Protein 6G25 (pdb70)

B-factor: mean 33.69, std 17.88, range [13.38, 131.26]

Radius of gyration: 14.39 Å; Cα contacts (8 Å, |Δi|>4): 179; chains: 1; bounding box: 37×34×32 Å

Foldseek 3Di:
DPDDFLFWKFFDDDPAAGFIWTQHADPPVRHQWDQDPVRFIWGWIWTQFPDIDIDTGGPVRIGGDPAPVCSVVVVVVPVPDDDDDDPVSVVRRVRRRVVVVVSNVDDSVVSCVPDPDDDDD

InterPro domains:
  IPR000313 PWWP domain [PF00855] (271-349)
  IPR000313 PWWP domain [PF00855] (962-1048)
  IPR000313 PWWP domain [PS50812] (270-333)
  IPR000313 PWWP domain [PS50812] (960-1022)
  IPR000313 PWWP domain [SM00293] (268-331)
  IPR000313 PWWP domain [SM00293] (958-1020)
  IPR001214 SET domain [PF00856] (1156-1262)
  IPR001214 SET domain [PS50280] (1145-1262)
  IPR001214 SET domain [SM00317] (1145-1268)
  IPR001965 Zinc finger, PHD-type [SM00249] (703-746)
  IPR001965 Zinc finger, PHD-type [SM00249] (751-798)
  IPR001965 Zinc finger, PHD-type [SM00249] (799-851)
  IPR001965 Zinc finger, PHD-type [SM00249] (916-953)
  IPR001965 Zinc finger, PHD-type [SM00249] (1323-1366)
  IPR003616 Post-SET domain [PS50868] (1269-1285)
  IPR003616 Post-SET domain [SM00508] (1269-1285)
  IPR006560 AWS domain [PF17907] (1104-1142)
  IPR006560 AWS domain [PS51215] (1093-1143)
  IPR006560 AWS domain [SM00570] (1093-1144)
  IPR011011 Zinc finger, FYVE/PHD-type [SSF57903] (698-756)

Solvent-accessible surface area: 8676 Å² total; per-residue (Å²): 121,170,16,84,40,0,28,11,0,0,0,69,48,68,134,112,29,23,12,0,1,0,0,2,47,4,50,152,99,142,64,37,21,63,100,33,155,232,56,22,61,25,2,0,0,5,27,14,18,98,97,82,84,88,19,50,4,40,75,146,128,4,74,97,6,142,15,74,154,22,20,116,117,6,76,80,100,132,225,180,169,169,186,121,124,76,163,218,42,84,52,49,19,61,70,0,15,59,72,1,42,140,0,69,181,39,79,91,142,94,30,56,154,117,33,63,53,154,90,159,191

Secondary structure (DSSP, 8-state):
----TT-EEEE--TTSPPEEEEE---TTT--SEEE-TTS-EEEEEEE-SSS-EEEEEEGGGEEE---GGGHHHHHH----------HHHHHHHHHHHHHHHHHHTS-HHHHHHHHPPP---

GO terms:
  GO:0005515 protein binding (F, IPI)
  GO:0005654 nucleoplasm (C, TAS)
  GO:0140938 histone H3 methyltransferase activity (F, TAS)
  GO:0005654 nucleoplasm (C, IDA)
  GO:0140946 histone H3K4 dimethyltransferase activity (F, IDA)
  GO:0140951 histone H3K27 trimethyltransferase activity (F, IDA)
  GO:0140952 histone H3K27 dimethyltransferase activity (F, IDA)
  GO:0005634 nucleus (C, IC)
  GO:0005634 nucleus (C, IMP)
  GO:0045893 positive regulation of DNA-templated transcription (P, IMP)
  GO:0140537 transcription regulator activator activity (F, IMP)
  GO:0046975 histone H3K36 methyltransferase activity (F, IMP)

Sequence (121 aa):
VKFQVGDLVWSKVGTYPWWPCMVSSSDPQLEVHTKINTRGAREYHVQFFSNQPERAWVHEKRVREYKGHKQYEELLAEAQKIRKPRPQRERAQWDIGIAHAEKALKMTTREERIEQYTFIYID

Organism: Homo sapiens (NCBI:txid9606)

Nearest PDB structures (foldseek):
  6g25-assembly1_A  TM=1.008E+00  e=1.310E-22  Homo sapiens
  6g2e-assembly1_A  TM=9.965E-01  e=5.603E-22  Homo sapiens
  6g2o-assembly1_A  TM=1.003E+00  e=2.261E-21  Homo sapiens
  6g27-assembly1_A  TM=1.004E+00  e=2.397E-21  Homo sapiens
  6g3p-assembly2_B  TM=9.439E-01  e=2.818E-19  Homo sapiens

Structure (mmCIF, N/CA/C/O backbone):
data_6G25
#
_entry.id   6G25
#
_cell.length_a   44.203
_cell.length_b   47.827
_cell.length_c   63.856
_cell.angle_alpha   90.000
_cell.angle_beta   90.000
_cell.angle_gamma   90.000
#
_symmetry.space_group_name_H-M   'P 21 21 21'
#
loop_
_entity.id
_entity.type
_entity.pdbx_description
1 polymer 'Histone-lysine N-methyltransferase NSD3'
2 non-polymer 3,5-dimethyl-4-(4-pyridin-4-yl-1~{H}-pyrazol-3-yl)-1,2-oxazole
3 water water
#
loop_
_atom_site.group_PDB
_atom_site.id
_atom_site.type_symbol
_atom_site.label_atom_id
_atom_site.label_alt_id
_atom_site.label_comp_id
_atom_site.label_asym_id
_atom_site.label_entity_id
_atom_site.label_seq_id
_atom_site.pdbx_PDB_ins_code
_atom_site.Cartn_x
_atom_site.Cartn_y
_atom_site.Cartn_z
_atom_site.occupancy
_atom_site.B_iso_or_equiv
_atom_site.auth_seq_id
_atom_site.auth_comp_id
_atom_site.auth_asym_id
_atom_site.auth_atom_id
_atom_site.pdbx_PDB_model_num
ATOM 1 N N . VAL A 1 4 ? -23.578 3.525 -6.516 1.00 43.93 266 VAL A N 1
ATOM 2 C CA . VAL A 1 4 ? -22.814 4.608 -7.151 1.00 39.73 266 VAL A CA 1
ATOM 3 C C . VAL A 1 4 ? -21.931 5.285 -6.078 1.00 42.84 266 VAL A C 1
ATOM 4 O O . VAL A 1 4 ? -22.418 6.046 -5.233 1.00 44.68 266 VAL A O 1
ATOM 8 N N . LYS A 1 5 ? -20.644 4.932 -6.093 1.00 36.05 267 LYS A N 1
ATOM 9 C CA . LYS A 1 5 ? -19.613 5.321 -5.132 1.00 35.55 267 LYS A CA 1
ATOM 10 C C . LYS A 1 5 ? -19.062 6.717 -5.373 1.00 33.93 267 LYS A C 1
ATOM 11 O O . LYS A 1 5 ? -18.518 7.327 -4.451 1.00 33.72 267 LYS A O 1
ATOM 17 N N . PHE A 1 6 ? -19.097 7.182 -6.630 1.00 27.19 268 PHE A N 1
ATOM 18 C CA . PHE A 1 6 ? -18.517 8.469 -6.977 1.00 24.20 268 PHE A CA 1
ATOM 19 C C . PHE A 1 6 ? -19.460 9.366 -7.728 1.00 27.00 268 PHE A C 1
ATOM 20 O O . PHE A 1 6 ? -20.327 8.882 -8.454 1.00 27.08 268 PHE A O 1
ATOM 28 N N . GLN A 1 7 ? -19.263 10.685 -7.568 1.00 24.19 269 GLN A N 1
ATOM 29 C CA . GLN A 1 7 ? -20.075 11.704 -8.229 1.00 24.32 269 GLN A CA 1
ATOM 30 C C . GLN A 1 7 ? -19.176 12.616 -9.037 1.00 22.81 269 GLN A C 1
ATOM 31 O O . GLN A 1 7 ? -17.952 12.621 -8.851 1.00 21.53 269 GLN A O 1
ATOM 37 N N . VAL A 1 8 ? -19.772 13.392 -9.945 1.00 21.06 270 VAL A N 1
ATOM 38 C CA . VAL A 1 8 ? -19.025 14.368 -10.742 1.00 17.93 270 VAL A CA 1
ATOM 39 C C . VAL A 1 8 ? -18.228 15.306 -9.821 1.00 21.20 270 VAL A C 1
ATOM 40 O O . VAL A 1 8 ? -18.780 15.814 -8.836 1.00 22.39 270 VAL A O 1
ATOM 44 N N . GLY A 1 9 ? -16.957 15.515 -10.152 1.00 18.13 271 GLY A N 1
ATOM 45 C CA . GLY A 1 9 ? -16.083 16.389 -9.383 1.00 18.98 271 GLY A CA 1
ATOM 46 C C . GLY A 1 9 ? -15.265 15.663 -8.338 1.00 20.79 271 GLY A C 1
ATOM 47 O O . GLY A 1 9 ? -14.363 16.267 -7.762 1.00 20.85 271 GLY A O 1
ATOM 48 N N . ASP A 1 10 ? -15.592 14.396 -8.056 1.00 19.08 272 ASP A N 1
ATOM 49 C CA . ASP A 1 10 ? -14.793 13.630 -7.090 1.00 18.00 272 ASP A CA 1
ATOM 50 C C . ASP A 1 10 ? -13.392 13.374 -7.646 1.00 19.84 272 ASP A C 1
ATOM 51 O O . ASP A 1 10 ? -13.226 13.106 -8.841 1.00 18.67 272 ASP A O 1
ATOM 56 N N . LEU A 1 11 ? -12.381 13.469 -6.797 1.00 18.24 273 LEU A N 1
ATOM 57 C CA . LEU A 1 11 ? -11.004 13.167 -7.165 1.00 17.44 273 LEU A CA 1
ATOM 58 C C . LEU A 1 11 ? -10.761 11.689 -6.916 1.00 18.96 273 LEU A C 1
ATOM 59 O O . LEU A 1 11 ? -11.102 11.148 -5.845 1.00 19.71 273 LEU A O 1
ATOM 64 N N . VAL A 1 12 ? -10.173 11.026 -7.925 1.00 16.56 274 VAL A N 1
ATOM 65 C CA . VAL A 1 12 ? -9.922 9.596 -7.848 1.00 17.34 274 VAL A CA 1
ATOM 66 C C . VAL A 1 12 ? -8.577 9.266 -8.463 1.00 18.94 274 VAL A C 1
ATOM 67 O O . VAL A 1 12 ? -8.033 10.041 -9.254 1.00 17.98 274 VAL A O 1
ATOM 71 N N . TRP A 1 13 ? -8.046 8.100 -8.109 1.00 17.07 275 TRP A N 1
ATOM 72 C CA . TRP A 1 13 ? -6.918 7.521 -8.820 1.00 17.85 275 TRP A CA 1
ATOM 73 C C . TRP A 1 13 ? -7.549 6.515 -9.788 1.00 18.34 275 TRP A C 1
ATOM 74 O O . TRP A 1 13 ? -8.478 5.799 -9.393 1.00 19.03 275 TRP A O 1
ATOM 85 N N . SER A 1 14 ? -7.046 6.427 -11.009 1.00 17.18 276 SER A N 1
ATOM 86 C CA . SER A 1 14 ? -7.513 5.423 -11.969 1.00 17.12 276 SER A CA 1
ATOM 87 C C . SER A 1 14 ? -6.342 4.623 -12.491 1.00 19.01 276 SER A C 1
ATOM 88 O O . SER A 1 14 ? -5.294 5.202 -12.804 1.00 18.89 276 SER A O 1
ATOM 91 N N . LYS A 1 15 ? -6.525 3.302 -12.631 1.00 20.26 277 LYS A N 1
ATOM 92 C CA . LYS A 1 15 ? -5.490 2.418 -13.171 1.00 21.89 277 LYS A CA 1
ATOM 93 C C . LYS A 1 15 ? -5.994 1.972 -14.537 1.00 24.52 277 LYS A C 1
ATOM 94 O O . LYS A 1 15 ? -6.960 1.200 -14.612 1.00 25.82 277 LYS A O 1
ATOM 100 N N . VAL A 1 16 ? -5.419 2.541 -15.611 1.00 22.11 278 VAL A N 1
ATOM 101 C CA . VAL A 1 16 ? -5.856 2.302 -16.984 1.00 22.57 278 VAL A CA 1
ATOM 102 C C . VAL A 1 16 ? -4.688 1.901 -17.875 1.00 27.84 278 VAL A C 1
ATOM 103 O O . VAL A 1 16 ? -3.696 2.623 -17.950 1.00 27.39 278 VAL A O 1
ATOM 107 N N . GLY A 1 17 ? -4.855 0.804 -18.606 1.00 26.78 279 GLY A N 1
ATOM 108 C CA . GLY A 1 17 ? -3.862 0.343 -19.563 1.00 27.72 279 GLY A CA 1
ATOM 109 C C . GLY A 1 17 ? -2.523 0.048 -18.930 1.00 30.01 279 GLY A C 1
ATOM 110 O O . GLY A 1 17 ? -2.461 -0.548 -17.849 1.00 30.65 279 GLY A O 1
ATOM 111 N N . THR A 1 18 ? -1.445 0.467 -19.603 1.00 25.19 280 THR A N 1
ATOM 112 C CA . THR A 1 18 ? -0.075 0.242 -19.134 1.00 23.96 280 THR A CA 1
ATOM 113 C C . THR A 1 18 ? 0.433 1.326 -18.189 1.00 25.05 280 THR A C 1
ATOM 114 O O . THR A 1 18 ? 1.595 1.288 -17.781 1.00 26.38 280 THR A O 1
ATOM 118 N N . TYR A 1 19 ? -0.422 2.285 -17.853 1.00 22.70 281 TYR A N 1
ATOM 119 C CA . TYR A 1 19 ? -0.015 3.388 -17.028 1.00 21.43 281 TYR A CA 1
ATOM 120 C C . TYR A 1 19 ? -0.150 3.131 -15.547 1.00 23.13 281 TYR A C 1
ATOM 121 O O . TYR A 1 19 ? -1.004 2.347 -15.127 1.00 22.85 281 TYR A O 1
ATOM 130 N N . PRO A 1 20 ? 0.649 3.838 -14.732 1.00 20.19 282 PRO A N 1
ATOM 131 C CA . PRO A 1 20 ? 0.508 3.687 -13.279 1.00 21.17 282 PRO A CA 1
ATOM 132 C C . PRO A 1 20 ? -0.791 4.306 -12.776 1.00 21.32 282 PRO A C 1
ATOM 133 O O . PRO A 1 20 ? -1.446 5.025 -13.520 1.00 19.79 282 PRO A O 1
ATOM 137 N N . TRP A 1 21 ? -1.146 4.050 -11.512 1.00 20.66 283 TRP A N 1
ATOM 138 C CA . TRP A 1 21 ? -2.286 4.709 -10.874 1.00 19.93 283 TRP A CA 1
ATOM 139 C C . TRP A 1 21 ? -2.119 6.207 -11.137 1.00 19.40 283 TRP A C 1
ATOM 140 O O . TRP A 1 21 ? -1.043 6.773 -10.876 1.00 18.42 283 TRP A O 1
ATOM 151 N N . TRP A 1 22 ? -3.182 6.854 -11.627 1.00 17.40 284 TRP A N 1
ATOM 152 C CA . TRP A 1 22 ? -3.077 8.215 -12.124 1.00 16.53 284 TRP A CA 1
ATOM 153 C C . TRP A 1 22 ? -4.123 9.110 -11.519 1.00 16.02 284 TRP A C 1
ATOM 154 O O . TRP A 1 22 ? -5.289 8.700 -11.433 1.00 15.99 284 TRP A O 1
ATOM 165 N N . PRO A 1 23 ? -3.763 10.353 -11.172 1.00 14.90 285 PRO A N 1
ATOM 166 C CA . PRO A 1 23 ? -4.767 11.267 -10.587 1.00 14.05 285 PRO A CA 1
ATOM 167 C C . PRO A 1 23 ? -5.788 11.732 -11.623 1.00 15.77 285 PRO A C 1
ATOM 168 O O . PRO A 1 23 ? -5.420 12.162 -12.721 1.00 15.58 285 PRO A O 1
ATOM 172 N N . CYS A 1 24 ? -7.086 11.651 -11.242 1.00 15.02 286 CYS A N 1
ATOM 173 C CA . CYS A 1 24 ? -8.219 11.971 -12.132 1.00 14.80 286 CYS A CA 1
ATOM 174 C C . CYS A 1 24 ? -9.291 12.728 -11.401 1.00 14.65 286 CYS A C 1
ATOM 175 O O . CYS A 1 24 ? -9.339 12.777 -10.179 1.00 15.08 286 CYS A O 1
ATOM 178 N N . MET A 1 25 ? -10.265 13.221 -12.188 1.00 14.34 287 MET A N 1
ATOM 179 C CA . MET A 1 25 ? -11.501 13.796 -11.673 1.00 14.02 287 MET A CA 1
ATOM 180 C C . MET A 1 25 ? -12.662 13.087 -12.381 1.00 15.71 287 MET A C 1
ATOM 181 O O . MET A 1 25 ? -12.640 12.955 -13.622 1.00 14.88 287 MET A O 1
ATOM 186 N N . VAL A 1 26 ? -13.666 12.646 -11.627 1.00 15.14 288 VAL A N 1
ATOM 187 C CA . VAL A 1 26 ? -14.869 12.041 -12.215 1.00 14.69 288 VAL A CA 1
ATOM 188 C C . VAL A 1 26 ? -15.662 13.126 -12.955 1.00 17.09 288 VAL A C 1
ATOM 189 O O . VAL A 1 26 ? -15.817 14.241 -12.466 1.00 16.70 288 VAL A O 1
ATOM 193 N N . SER A 1 27 ? -16.163 12.790 -14.147 1.00 15.15 289 SER A N 1
ATOM 194 C CA . SER A 1 27 ? -16.895 13.773 -14.915 1.00 14.71 289 SER A CA 1
ATOM 195 C C . SER A 1 27 ? -17.941 13.074 -15.746 1.00 17.92 289 SER A C 1
ATOM 196 O O . SER A 1 27 ? -17.926 11.843 -15.868 1.00 18.29 289 SER A O 1
ATOM 199 N N A SER A 1 28 ? -18.867 13.850 -16.322 0.50 16.52 290 SER A N 1
ATOM 200 N N B SER A 1 28 ? -18.855 13.850 -16.332 0.50 17.07 290 SER A N 1
ATOM 201 C CA A SER A 1 28 ? -19.917 13.322 -17.170 0.50 16.61 290 SER A CA 1
ATOM 202 C CA B SER A 1 28 ? -19.857 13.271 -17.195 0.50 17.41 290 SER A CA 1
ATOM 203 C C A SER A 1 28 ? -19.404 13.130 -18.607 0.50 19.77 290 SER A C 1
ATOM 204 C C B SER A 1 28 ? -19.295 13.069 -18.595 0.50 20.06 290 SER A C 1
ATOM 205 O O A SER A 1 28 ? -18.808 14.049 -19.162 0.50 19.28 290 SER A O 1
ATOM 206 O O B SER A 1 28 ? -18.525 13.893 -19.092 0.50 19.40 290 SER A O 1
ATOM 211 N N . ASP A 1 29 ? -19.641 11.948 -19.219 1.00 18.36 291 ASP A N 1
ATOM 212 C CA . ASP A 1 29 ? -19.211 11.685 -20.588 1.00 19.72 291 ASP A CA 1
ATOM 213 C C . ASP A 1 29 ? -19.877 12.735 -21.513 1.00 24.61 291 ASP A C 1
ATOM 214 O O . ASP A 1 29 ? -21.076 12.989 -21.357 1.00 25.11 291 ASP A O 1
ATOM 219 N N . PRO A 1 30 ? -19.090 13.428 -22.376 1.00 25.25 292 PRO A N 1
ATOM 220 C CA . PRO A 1 30 ? -19.664 14.498 -23.222 1.00 27.96 292 PRO A CA 1
ATOM 221 C C . PRO A 1 30 ? -20.801 14.075 -24.140 1.00 35.64 292 PRO A C 1
ATOM 222 O O . PRO A 1 30 ? -21.607 14.934 -24.510 1.00 37.53 292 PRO A O 1
ATOM 226 N N . GLN A 1 31 ? -20.861 12.780 -24.517 1.00 31.81 293 GLN A N 1
ATOM 227 C CA . GLN A 1 31 ? -21.901 12.234 -25.408 1.00 33.65 293 GLN A CA 1
ATOM 228 C C . GLN A 1 31 ? -23.023 11.536 -24.647 1.00 36.80 293 GLN A C 1
ATOM 229 O O . GLN A 1 31 ? -24.195 11.828 -24.903 1.00 37.80 293 GLN A O 1
ATOM 235 N N . LEU A 1 32 ? -22.685 10.619 -23.717 1.00 31.37 294 LEU A N 1
ATOM 236 C CA . LEU A 1 32 ? -23.686 9.884 -22.943 1.00 31.59 294 LEU A CA 1
ATOM 237 C C . LEU A 1 32 ? -24.346 10.733 -21.864 1.00 33.68 294 LEU A C 1
ATOM 238 O O . LEU A 1 32 ? -25.430 10.389 -21.397 1.00 34.91 294 LEU A O 1
ATOM 243 N N . GLU A 1 33 ? -23.666 11.816 -21.424 1.00 26.92 295 GLU A N 1
ATOM 244 C CA . GLU A 1 33 ? -24.179 12.753 -20.412 1.00 26.64 295 GLU A CA 1
ATOM 245 C C . GLU A 1 33 ? -24.462 12.063 -19.071 1.00 29.35 295 GLU A C 1
ATOM 246 O O . GLU A 1 33 ? -25.327 12.485 -18.297 1.00 30.62 295 GLU A O 1
ATOM 252 N N . VAL A 1 34 ? -23.631 11.043 -18.760 1.00 24.86 296 VAL A N 1
ATOM 253 C CA . VAL A 1 34 ? -23.629 10.305 -17.503 1.00 23.96 296 VAL A CA 1
ATOM 254 C C . VAL A 1 34 ? -22.181 10.142 -17.058 1.00 23.78 296 VAL A C 1
ATOM 255 O O . VAL A 1 34 ? -21.288 10.096 -17.906 1.00 21.27 296 VAL A O 1
ATOM 259 N N . HIS A 1 35 ? -21.952 10.031 -15.744 1.00 21.27 297 HIS A N 1
ATOM 260 C CA . HIS A 1 35 ? -20.594 9.849 -15.211 1.00 19.15 297 HIS A CA 1
ATOM 261 C C . HIS A 1 35 ? -20.348 8.406 -14.783 1.00 19.94 297 HIS A C 1
ATOM 262 O O . HIS A 1 35 ? -19.252 8.061 -14.328 1.00 19.21 297 HIS A O 1
ATOM 269 N N . THR A 1 36 ? -21.410 7.577 -14.834 1.00 20.57 298 THR A N 1
ATOM 270 C CA . THR A 1 36 ? -21.325 6.179 -14.445 1.00 20.78 298 THR A CA 1
ATOM 271 C C . THR A 1 36 ? -22.273 5.380 -15.317 1.00 23.54 298 THR A C 1
ATOM 272 O O . THR A 1 36 ? -23.257 5.928 -15.797 1.00 24.18 298 THR A O 1
ATOM 276 N N . LYS A 1 37 ? -21.953 4.104 -15.536 1.00 22.65 299 LYS A N 1
ATOM 277 C CA . LYS A 1 37 ? -22.796 3.233 -16.363 1.00 23.71 299 LYS A CA 1
ATOM 278 C C . LYS A 1 37 ? -22.478 1.793 -16.078 1.00 25.99 299 LYS A C 1
ATOM 279 O O . LYS A 1 37 ? -21.434 1.491 -15.491 1.00 24.52 299 LYS A O 1
ATOM 285 N N . ILE A 1 38 ? -23.330 0.896 -16.568 1.00 25.14 300 ILE A N 1
ATOM 286 C CA . ILE A 1 38 ? -23.055 -0.529 -16.529 1.00 25.47 300 ILE A CA 1
ATOM 287 C C . ILE A 1 38 ? -22.538 -0.886 -17.942 1.00 29.26 300 ILE A C 1
ATOM 288 O O . ILE A 1 38 ? -23.197 -0.556 -18.931 1.00 29.27 300 ILE A O 1
ATOM 293 N N . ASN A 1 39 ? -21.358 -1.521 -18.031 1.00 27.74 301 ASN A N 1
ATOM 294 C CA . ASN A 1 39 ? -20.754 -1.850 -19.320 1.00 27.66 301 ASN A CA 1
ATOM 295 C C . ASN A 1 39 ? -21.380 -3.066 -19.967 1.00 32.04 301 ASN A C 1
ATOM 296 O O . ASN A 1 39 ? -22.311 -3.683 -19.402 1.00 31.32 301 ASN A O 1
ATOM 301 N N . THR A 1 40 ? -20.848 -3.458 -21.142 1.00 32.62 302 THR A N 1
ATOM 302 C CA . THR A 1 40 ? -21.392 -4.586 -21.901 1.00 35.39 302 THR A CA 1
ATOM 303 C C . THR A 1 40 ? -21.081 -5.962 -21.272 1.00 39.55 302 THR A C 1
ATOM 304 O O . THR A 1 40 ? -21.596 -6.987 -21.742 1.00 40.24 302 THR A O 1
ATOM 308 N N . ARG A 1 41 ? -20.261 -5.976 -20.194 1.00 35.57 303 ARG A N 1
ATOM 309 C CA . ARG A 1 41 ? -19.983 -7.212 -19.461 1.00 37.55 303 ARG A CA 1
ATOM 310 C C . ARG A 1 41 ? -20.777 -7.221 -18.141 1.00 39.75 303 ARG A C 1
ATOM 311 O O . ARG A 1 41 ? -20.618 -8.126 -17.327 1.00 42.15 303 ARG A O 1
ATOM 319 N N . GLY A 1 42 ? -21.601 -6.195 -17.944 1.00 35.82 304 GLY A N 1
ATOM 320 C CA . GLY A 1 42 ? -22.446 -6.040 -16.769 1.00 35.43 304 GLY A CA 1
ATOM 321 C C . GLY A 1 42 ? -21.738 -5.481 -15.550 1.00 38.07 304 GLY A C 1
ATOM 322 O O . GLY A 1 42 ? -22.238 -5.643 -14.436 1.00 39.84 304 GLY A O 1
ATOM 323 N N . ALA A 1 43 ? -20.589 -4.815 -15.738 1.00 32.48 305 ALA A N 1
ATOM 324 C CA . ALA A 1 43 ? -19.857 -4.254 -14.607 1.00 31.27 305 ALA A CA 1
ATOM 325 C C . ALA A 1 43 ? -20.026 -2.728 -14.549 1.00 31.85 305 ALA A C 1
ATOM 326 O O . ALA A 1 43 ? -20.152 -2.100 -15.599 1.00 30.00 305 ALA A O 1
ATOM 328 N N . ARG A 1 44 ? -19.976 -2.123 -13.345 1.00 28.20 306 ARG A N 1
ATOM 329 C CA . ARG A 1 44 ? -20.041 -0.647 -13.249 1.00 25.65 306 ARG A CA 1
ATOM 330 C C . ARG A 1 44 ? -18.737 0.031 -13.646 1.00 27.70 306 ARG A C 1
ATOM 331 O O . ARG A 1 44 ? -17.657 -0.415 -13.266 1.00 26.09 306 ARG A O 1
ATOM 339 N N . GLU A 1 45 ? -18.865 1.125 -14.396 1.00 23.10 307 GLU A N 1
ATOM 340 C CA . GLU A 1 45 ? -17.723 1.958 -14.781 1.00 20.95 307 GLU A CA 1
ATOM 341 C C . GLU A 1 45 ? -17.984 3.413 -14.426 1.00 22.83 307 GLU A C 1
ATOM 342 O O . GLU A 1 45 ? -19.141 3.828 -14.282 1.00 22.61 307 GLU A O 1
ATOM 348 N N . TYR A 1 46 ? -16.897 4.194 -14.300 1.00 18.25 308 TYR A N 1
ATOM 349 C CA . TYR A 1 46 ? -16.969 5.623 -14.028 1.00 17.90 308 TYR A CA 1
ATOM 350 C C . TYR A 1 46 ? -16.228 6.334 -15.110 1.00 18.63 308 TYR A C 1
ATOM 351 O O . TYR A 1 46 ? -15.222 5.813 -15.622 1.00 18.34 308 TYR A O 1
ATOM 360 N N . HIS A 1 47 ? -16.730 7.521 -15.488 1.00 16.65 309 HIS A N 1
ATOM 361 C CA . HIS A 1 47 ? -16.074 8.321 -16.503 1.00 15.23 309 HIS A CA 1
ATOM 362 C C . HIS A 1 47 ? -15.139 9.309 -15.816 1.00 15.80 309 HIS A C 1
ATOM 363 O O . HIS A 1 47 ? -15.542 9.980 -14.874 1.00 15.76 309 HIS A O 1
ATOM 370 N N . VAL A 1 48 ? -13.871 9.326 -16.237 1.00 14.50 310 VAL A N 1
ATOM 371 C CA . VAL A 1 48 ? -12.890 10.184 -15.594 1.00 13.38 310 VAL A CA 1
ATOM 372 C C . VAL A 1 48 ? -12.119 11.008 -16.599 1.00 14.99 310 VAL A C 1
ATOM 373 O O . VAL A 1 48 ? -11.908 10.602 -17.760 1.00 15.89 310 VAL A O 1
ATOM 377 N N . GLN A 1 49 ? -11.597 12.141 -16.097 1.00 13.76 311 GLN A N 1
ATOM 378 C CA . GLN A 1 49 ? -10.621 12.973 -16.764 1.00 13.92 311 GLN A CA 1
ATOM 379 C C . GLN A 1 49 ? -9.270 12.718 -16.098 1.00 14.98 311 GLN A C 1
ATOM 380 O O . GLN A 1 49 ? -9.188 12.741 -14.865 1.00 15.36 311 GLN A O 1
ATOM 386 N N . PHE A 1 50 ? -8.201 12.539 -16.887 1.00 14.32 312 PHE A N 1
ATOM 387 C CA . PHE A 1 50 ? -6.862 12.412 -16.313 1.00 14.40 312 PHE A CA 1
ATOM 388 C C . PHE A 1 50 ? -6.277 13.788 -16.143 1.00 17.12 312 PHE A C 1
ATOM 389 O O . PHE A 1 50 ? -6.296 14.582 -17.100 1.00 18.41 312 PHE A O 1
ATOM 397 N N . PHE A 1 51 ? -5.667 14.050 -14.972 1.00 15.52 313 PHE A N 1
ATOM 398 C CA . PHE A 1 51 ? -4.913 15.287 -14.806 1.00 15.54 313 PHE A CA 1
ATOM 399 C C . PHE A 1 51 ? -3.570 15.033 -15.474 1.00 18.04 313 PHE A C 1
ATOM 400 O O . PHE A 1 51 ? -2.823 14.116 -15.094 1.00 18.02 313 PHE A O 1
ATOM 408 N N . SER A 1 52 ? -3.230 15.899 -16.419 1.00 18.74 314 SER A N 1
ATOM 409 C CA . SER A 1 52 ? -2.029 15.754 -17.218 1.00 20.32 314 SER A CA 1
ATOM 410 C C . SER A 1 52 ? -1.820 16.997 -18.063 1.00 26.45 314 SER A C 1
ATOM 411 O O . SER A 1 52 ? -2.764 17.743 -18.281 1.00 26.26 314 SER A O 1
ATOM 414 N N . ASN A 1 53 ? -0.624 17.145 -18.664 1.00 24.52 315 ASN A N 1
ATOM 415 C CA . ASN A 1 53 ? -0.409 18.200 -1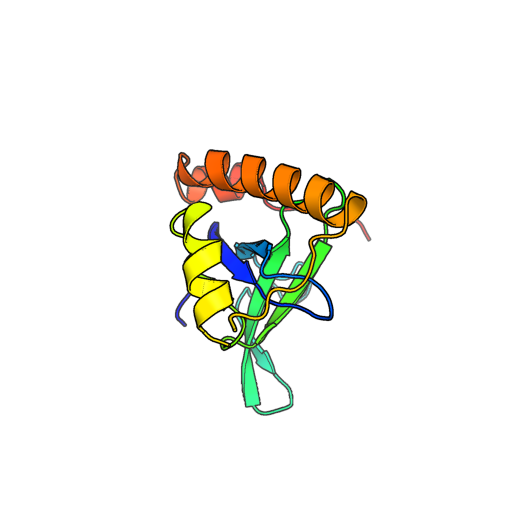9.641 1.00 25.98 315 ASN A CA 1
ATOM 416 C C . ASN A 1 53 ? -1.010 17.757 -20.983 1.00 29.91 315 ASN A C 1
ATOM 417 O O . ASN A 1 53 ? -1.080 18.560 -21.910 1.00 31.01 315 ASN A O 1
ATOM 422 N N . GLN A 1 54 ? -1.406 16.475 -21.096 1.00 26.59 316 GLN A N 1
ATOM 423 C CA . GLN A 1 54 ? -2.033 15.890 -22.283 1.00 26.66 316 GLN A CA 1
ATOM 424 C C . GLN A 1 54 ? -3.424 15.400 -21.830 1.00 29.09 316 GLN A C 1
ATOM 425 O O . GLN A 1 54 ? -3.548 14.247 -21.434 1.00 28.19 316 GLN A O 1
ATOM 431 N N . PRO A 1 55 ? -4.462 16.263 -21.858 1.00 25.51 317 PRO A N 1
ATOM 432 C CA . PRO A 1 55 ? -5.779 15.83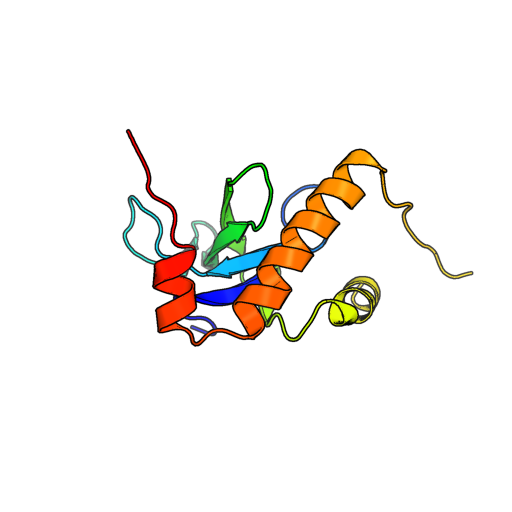5 -21.337 1.00 25.02 317 PRO A CA 1
ATOM 433 C C . PRO A 1 55 ? -6.406 14.671 -22.087 1.00 23.57 317 PRO A C 1
ATOM 434 O O . PRO A 1 55 ? -6.352 14.594 -23.309 1.00 23.53 317 PRO A O 1
ATOM 438 N N . GLU A 1 56 ? -6.961 13.728 -21.320 1.00 19.51 318 GLU A N 1
ATOM 439 C CA . GLU A 1 56 ? -7.607 12.530 -21.864 1.00 18.54 318 GLU A CA 1
ATOM 440 C C . GLU A 1 56 ? -8.722 12.163 -20.914 1.00 17.56 318 GLU A C 1
ATOM 441 O O . GLU A 1 56 ? -8.735 12.600 -19.766 1.00 15.94 318 GLU A O 1
ATOM 447 N N . ARG A 1 57 ? -9.649 11.344 -21.398 1.00 16.27 319 ARG A N 1
ATOM 448 C CA . ARG A 1 57 ? -10.777 10.854 -20.638 1.00 16.71 319 ARG A CA 1
ATOM 449 C C . ARG A 1 57 ? -10.895 9.363 -20.877 1.00 19.71 319 ARG A C 1
ATOM 450 O O . ARG A 1 57 ? -10.368 8.850 -21.888 1.00 20.22 319 ARG A O 1
ATOM 458 N N . ALA A 1 58 ? -11.569 8.672 -19.961 1.00 17.25 320 ALA A N 1
ATOM 459 C CA . ALA A 1 58 ? -11.799 7.246 -20.111 1.00 18.56 320 ALA A CA 1
ATOM 460 C C . ALA A 1 58 ? -12.927 6.772 -19.242 1.00 16.73 320 ALA A C 1
ATOM 461 O O . ALA A 1 58 ? -13.214 7.353 -18.195 1.00 17.11 320 ALA A O 1
ATOM 463 N N . TRP A 1 59 ? -13.533 5.653 -19.674 1.00 18.08 321 TRP A N 1
ATOM 464 C CA . TRP A 1 59 ? -14.479 4.871 -18.891 1.00 18.24 321 TRP A CA 1
ATOM 465 C C . TRP A 1 59 ? -13.633 3.835 -18.190 1.00 20.93 321 TRP A C 1
ATOM 466 O O . TRP A 1 59 ? -12.853 3.136 -18.850 1.00 23.43 321 TRP A O 1
ATOM 477 N N . VAL A 1 60 ? -13.739 3.769 -16.868 1.00 18.09 322 VAL A N 1
ATOM 478 C CA . VAL A 1 60 ? -12.899 2.890 -16.054 1.00 18.68 322 VAL A CA 1
ATOM 479 C C . VAL A 1 60 ? -13.728 1.985 -15.144 1.00 22.38 322 VAL A C 1
ATOM 480 O O . VAL A 1 60 ? -14.586 2.463 -14.402 1.00 21.17 322 VAL A O 1
ATOM 484 N N . HIS A 1 61 ? -13.423 0.672 -15.151 1.00 21.55 323 HIS A N 1
ATOM 485 C CA . HIS A 1 61 ? -14.075 -0.284 -14.253 1.00 23.23 323 HIS A CA 1
ATOM 486 C C . HIS A 1 61 ? -13.934 0.194 -12.802 1.00 24.46 323 HIS A C 1
ATOM 487 O O . HIS A 1 61 ? -12.849 0.637 -12.382 1.00 23.75 323 HIS A O 1
ATOM 494 N N . GLU A 1 62 ? -14.997 0.050 -12.019 1.00 24.17 324 GLU A N 1
ATOM 495 C CA . GLU A 1 62 ? -15.018 0.497 -10.620 1.00 24.57 324 GLU A CA 1
ATOM 496 C C . GLU A 1 62 ? -13.864 -0.083 -9.778 1.00 29.73 324 GLU A C 1
ATOM 497 O O . GLU A 1 62 ? -13.400 0.589 -8.856 1.00 28.99 324 GLU A O 1
ATOM 503 N N . LYS A 1 63 ? -13.390 -1.309 -10.099 1.00 28.86 325 LYS A N 1
ATOM 504 C CA . LYS A 1 63 ? -12.281 -1.952 -9.375 1.00 29.11 325 LYS A CA 1
ATOM 505 C C . LYS A 1 63 ? -10.944 -1.258 -9.634 1.00 30.57 325 LYS A C 1
ATOM 506 O O . LYS A 1 63 ? -9.976 -1.497 -8.903 1.00 32.50 325 LYS A O 1
ATOM 512 N N . ARG A 1 64 ? -10.882 -0.419 -10.683 1.00 24.48 326 ARG A N 1
ATOM 513 C CA . ARG A 1 64 ? -9.671 0.319 -11.063 1.00 23.10 326 ARG A CA 1
ATOM 514 C C . ARG A 1 64 ? -9.786 1.805 -10.744 1.00 24.22 326 ARG A C 1
ATOM 515 O O . ARG A 1 64 ? -9.000 2.606 -11.257 1.00 23.02 326 ARG A O 1
ATOM 523 N N . VAL A 1 65 ? -10.723 2.169 -9.856 1.00 22.49 327 VAL A N 1
ATOM 524 C CA . VAL A 1 65 ? -10.954 3.547 -9.401 1.00 21.64 327 VAL A CA 1
ATOM 525 C C . VAL A 1 65 ? -10.858 3.530 -7.883 1.00 26.47 327 VAL A C 1
ATOM 526 O O . VAL A 1 65 ? -11.381 2.598 -7.244 1.00 28.55 327 VAL A O 1
ATOM 530 N N . ARG A 1 66 ? -10.162 4.533 -7.302 1.00 22.77 328 ARG A N 1
ATOM 531 C CA . ARG A 1 66 ? -10.008 4.665 -5.841 1.00 23.55 328 ARG A CA 1
ATOM 532 C C . ARG A 1 66 ? -10.138 6.123 -5.447 1.00 23.61 328 ARG A C 1
ATOM 533 O O . ARG A 1 66 ? -9.662 6.995 -6.178 1.00 21.70 328 ARG A O 1
ATOM 541 N N . GLU A 1 67 ? -10.748 6.416 -4.304 1.00 24.16 329 GLU A N 1
ATOM 542 C CA . GLU A 1 67 ? -10.821 7.789 -3.823 1.00 23.32 329 GLU A CA 1
ATOM 543 C C . GLU A 1 67 ? -9.395 8.388 -3.717 1.00 24.08 329 GLU A C 1
ATOM 544 O O . GLU A 1 67 ? -8.479 7.722 -3.220 1.00 24.95 329 GLU A O 1
ATOM 550 N N . TYR A 1 68 ? -9.212 9.619 -4.204 1.00 20.77 330 TYR A N 1
ATOM 551 C CA . TYR A 1 68 ? -7.919 10.287 -4.111 1.00 19.92 330 TYR A CA 1
ATOM 552 C C . TYR A 1 68 ? -7.918 11.096 -2.818 1.00 25.55 330 TYR A C 1
ATOM 553 O O . TYR A 1 68 ? -8.615 12.106 -2.727 1.00 24.31 330 TYR A O 1
ATOM 562 N N . LYS A 1 69 ? -7.135 10.659 -1.830 1.00 23.56 331 LYS A N 1
ATOM 563 C CA . LYS A 1 69 ? -7.048 11.362 -0.546 1.00 25.17 331 LYS A CA 1
ATOM 564 C C . LYS A 1 69 ? -5.815 12.287 -0.483 1.00 28.95 331 LYS A C 1
ATOM 565 O O . LYS A 1 69 ? -5.754 13.201 0.349 1.00 32.05 331 LYS A O 1
ATOM 571 N N . GLY A 1 70 ? -4.836 12.008 -1.326 1.00 23.84 332 GLY A N 1
ATOM 572 C CA . GLY A 1 70 ? -3.576 12.739 -1.386 1.00 23.03 332 GLY A CA 1
ATOM 573 C C . GLY A 1 70 ? -2.506 11.964 -2.120 1.00 24.54 332 GLY A C 1
ATOM 574 O O . GLY A 1 70 ? -2.583 10.738 -2.215 1.00 23.10 332 GLY A O 1
ATOM 575 N N . HIS A 1 71 ? -1.486 12.663 -2.653 1.00 22.71 333 HIS A N 1
ATOM 576 C CA . HIS A 1 71 ? -0.447 12.022 -3.460 1.00 22.22 333 HIS A CA 1
ATOM 577 C C . HIS A 1 71 ? 0.310 10.901 -2.759 1.00 24.26 333 HIS A C 1
ATOM 578 O O . HIS A 1 71 ? 0.758 9.961 -3.412 1.00 24.54 333 HIS A O 1
ATOM 585 N N . LYS A 1 72 ? 0.457 11.002 -1.421 1.00 25.09 334 LYS A N 1
ATOM 586 C CA . LYS A 1 72 ? 1.189 10.001 -0.649 1.00 25.68 334 LYS A CA 1
ATOM 587 C C . LYS A 1 72 ? 0.503 8.634 -0.599 1.00 30.26 334 LYS A C 1
ATOM 588 O O . LYS A 1 72 ? 1.130 7.625 -0.251 1.00 30.82 334 LYS A O 1
ATOM 594 N N . GLN A 1 73 ? -0.754 8.589 -1.043 1.00 25.14 335 GLN A N 1
ATOM 595 C CA . GLN A 1 73 ? -1.531 7.359 -1.103 1.00 25.30 335 GLN A CA 1
ATOM 596 C C . GLN A 1 73 ? -0.972 6.407 -2.168 1.00 28.47 335 GLN A C 1
ATOM 597 O O . GLN A 1 73 ? -1.292 5.220 -2.133 1.00 27.57 335 GLN A O 1
ATOM 603 N N . TYR A 1 74 ? -0.126 6.915 -3.101 1.00 25.69 336 TYR A N 1
ATOM 604 C CA . TYR A 1 74 ? 0.450 6.104 -4.188 1.00 24.63 336 TYR A CA 1
ATOM 605 C C . TYR A 1 74 ? 1.145 4.859 -3.654 1.00 29.40 336 TYR A C 1
ATOM 606 O O . TYR A 1 74 ? 0.971 3.785 -4.209 1.00 28.05 336 TYR A O 1
ATOM 615 N N . GLU A 1 75 ? 1.876 4.992 -2.530 1.00 29.14 337 GLU A N 1
ATOM 616 C CA . GLU A 1 75 ? 2.566 3.851 -1.925 1.00 32.42 337 GLU A CA 1
ATOM 617 C C . GLU A 1 75 ? 1.595 2.736 -1.481 1.00 36.70 337 GLU A C 1
ATOM 618 O O . GLU A 1 75 ? 1.892 1.553 -1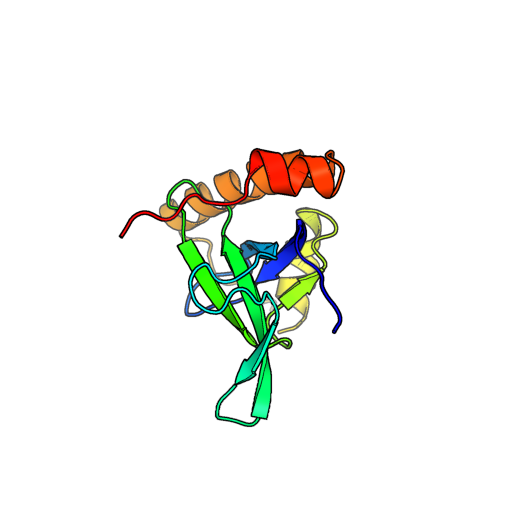.655 1.00 36.81 337 GLU A O 1
ATOM 624 N N . GLU A 1 76 ? 0.422 3.122 -0.967 1.00 33.40 338 GLU A N 1
ATOM 625 C CA . GLU A 1 76 ? -0.647 2.205 -0.543 1.00 35.40 338 GLU A CA 1
ATOM 626 C C . GLU A 1 76 ? -1.250 1.498 -1.753 1.00 38.04 338 GLU A C 1
ATOM 627 O O . GLU A 1 76 ? -1.664 0.344 -1.650 1.00 40.13 338 GLU A O 1
ATOM 633 N N . LEU A 1 77 ? -1.286 2.182 -2.908 1.00 31.81 339 LEU A N 1
ATOM 634 C CA . LEU A 1 77 ? -1.805 1.577 -4.129 1.00 30.14 339 LEU A CA 1
ATOM 635 C C . LEU A 1 77 ? -0.817 0.556 -4.664 1.00 36.65 339 LEU A C 1
ATOM 636 O O . LEU A 1 77 ? -1.247 -0.533 -5.058 1.00 35.82 339 LEU A O 1
ATOM 641 N N . LEU A 1 78 ? 0.496 0.893 -4.647 1.00 36.15 340 LEU A N 1
ATOM 642 C CA . LEU A 1 78 ? 1.574 -0.020 -5.060 1.00 39.67 340 LEU A CA 1
ATOM 643 C C . LEU A 1 78 ? 1.582 -1.277 -4.202 1.00 45.57 340 LEU A C 1
ATOM 644 O O . LEU A 1 78 ? 2.022 -2.329 -4.674 1.00 45.99 340 LEU A O 1
ATOM 649 N N . ALA A 1 79 ? 1.109 -1.170 -2.937 1.00 41.28 341 ALA A N 1
ATOM 650 C CA . ALA A 1 79 ? 1.044 -2.296 -2.003 1.00 42.62 341 ALA A CA 1
ATOM 651 C C . ALA A 1 79 ? -0.034 -3.327 -2.346 1.00 47.93 341 ALA A C 1
ATOM 652 O O . ALA A 1 79 ? 0.208 -4.515 -2.132 1.00 48.67 341 ALA A O 1
ATOM 654 N N . GLU A 1 80 ? -1.206 -2.886 -2.868 1.00 45.45 342 GLU A N 1
ATOM 655 C CA . GLU A 1 80 ? -2.358 -3.733 -3.240 1.00 46.83 342 GLU A CA 1
ATOM 656 C C . GLU A 1 80 ? -1.992 -4.959 -4.079 1.00 54.11 342 GLU A C 1
ATOM 657 O O . GLU A 1 80 ? -2.635 -6.004 -3.947 1.00 55.94 342 GLU A O 1
ATOM 663 N N . ALA A 1 81 ? -0.973 -4.812 -4.950 1.00 50.34 343 ALA A N 1
ATOM 664 C CA . ALA A 1 81 ? -0.451 -5.851 -5.831 1.00 85.96 343 ALA A CA 1
ATOM 665 C C . ALA A 1 81 ? 0.325 -6.893 -5.029 1.00 131.26 343 ALA A C 1
ATOM 666 O O . ALA A 1 81 ? -0.184 -7.981 -4.771 1.00 100.61 343 ALA A O 1
ATOM 668 N N . GLN A 1 92 ? 13.006 -10.390 -1.386 1.00 73.07 354 GLN A N 1
ATOM 669 C CA . GLN A 1 92 ? 13.238 -9.001 -1.767 1.00 69.87 354 GLN A CA 1
ATOM 670 C C . GLN A 1 92 ? 11.977 -8.344 -2.280 1.00 71.38 354 GLN A C 1
ATOM 671 O O . GLN A 1 92 ? 11.169 -8.990 -2.957 1.00 71.32 354 GLN A O 1
ATOM 677 N N . LYS A 1 93 ? 11.825 -7.039 -1.998 1.00 65.31 355 LYS A N 1
ATOM 678 C CA . LYS A 1 93 ? 10.701 -6.260 -2.493 1.00 61.64 355 LYS A CA 1
ATOM 679 C C . LYS A 1 93 ? 10.961 -5.978 -3.964 1.00 62.39 355 LYS A C 1
ATOM 680 O O . LYS A 1 93 ? 12.109 -5.746 -4.354 1.00 62.49 355 LYS A O 1
ATOM 686 N N . ILE A 1 94 ? 9.915 -6.058 -4.784 1.00 56.43 356 ILE A N 1
ATOM 687 C CA . ILE A 1 94 ? 10.037 -5.809 -6.213 1.00 54.80 356 ILE A CA 1
ATOM 688 C C . ILE A 1 94 ? 9.339 -4.525 -6.586 1.00 54.25 356 ILE A C 1
ATOM 689 O O . ILE A 1 94 ? 8.122 -4.379 -6.405 1.00 52.77 356 ILE A O 1
ATOM 694 N N . ARG A 1 95 ? 10.106 -3.598 -7.144 1.00 48.42 357 ARG A N 1
ATOM 695 C CA . ARG A 1 95 ? 9.537 -2.349 -7.589 1.00 45.49 357 ARG A CA 1
ATOM 696 C C . ARG A 1 95 ? 9.842 -2.110 -9.043 1.00 44.15 357 ARG A C 1
ATOM 697 O O . ARG A 1 95 ? 10.958 -2.369 -9.502 1.00 44.10 357 ARG A O 1
ATOM 705 N N . LYS A 1 96 ? 8.837 -1.657 -9.765 1.00 37.91 358 LYS A N 1
ATOM 706 C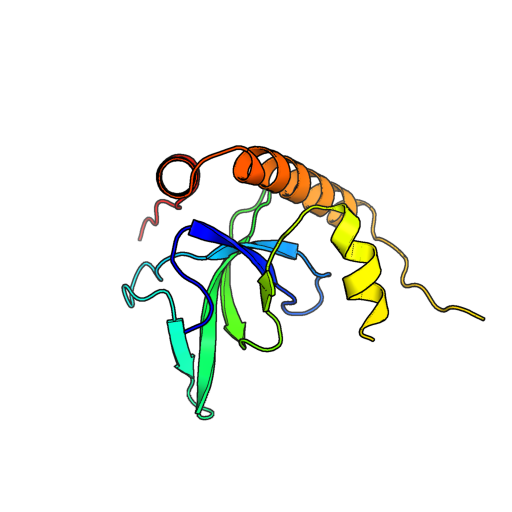 CA . LYS A 1 96 ? 8.959 -1.263 -11.152 1.00 35.40 358 LYS A CA 1
ATOM 707 C C . LYS A 1 96 ? 9.677 0.078 -11.185 1.00 37.43 358 LYS A C 1
ATOM 708 O O . LYS A 1 96 ? 9.367 0.958 -10.359 1.00 37.62 358 LYS A O 1
ATOM 714 N N . PRO A 1 97 ? 10.612 0.289 -12.134 1.00 35.80 359 PRO A N 1
ATOM 715 C CA . PRO A 1 97 ? 11.242 1.612 -12.234 1.00 35.91 359 PRO A CA 1
ATOM 716 C C . PRO A 1 97 ? 10.225 2.617 -12.759 1.00 40.82 359 PRO A C 1
ATOM 717 O O . PRO A 1 97 ? 9.175 2.237 -13.293 1.00 38.14 359 PRO A O 1
ATOM 721 N N . ARG A 1 98 ? 10.518 3.893 -12.561 1.00 40.84 360 ARG A N 1
ATOM 722 C CA . ARG A 1 98 ? 9.625 4.954 -12.994 1.00 40.74 360 ARG A CA 1
ATOM 723 C C . ARG A 1 98 ? 10.216 5.657 -14.224 1.00 47.65 360 ARG A C 1
ATOM 724 O O . ARG A 1 98 ? 11.141 6.459 -14.066 1.00 47.07 360 ARG A O 1
ATOM 732 N N . PRO A 1 99 ? 9.712 5.345 -15.454 1.00 47.29 361 PRO A N 1
ATOM 733 C CA . PRO A 1 99 ? 10.232 6.018 -16.665 1.00 49.00 361 PRO A CA 1
ATOM 734 C C . PRO A 1 99 ? 10.121 7.542 -16.575 1.00 52.81 361 PRO A C 1
ATOM 735 O O . PRO A 1 99 ? 9.066 8.058 -16.196 1.00 50.58 361 PRO A O 1
ATOM 739 N N . GLN A 1 100 ? 11.233 8.241 -16.888 1.00 51.33 362 GLN A N 1
ATOM 740 C CA . GLN A 1 100 ? 11.447 9.693 -16.798 1.00 51.19 362 GLN A CA 1
ATOM 741 C C . GLN A 1 100 ? 10.333 10.565 -17.391 1.00 52.53 362 GLN A C 1
ATOM 742 O O . GLN A 1 100 ? 9.855 11.461 -16.691 1.00 50.00 362 GLN A O 1
ATOM 748 N N . ARG A 1 101 ? 9.940 10.326 -18.665 1.00 48.58 363 ARG A N 1
ATOM 749 C CA . ARG A 1 101 ? 8.903 11.110 -19.347 1.00 47.46 363 ARG A CA 1
ATOM 750 C C . ARG A 1 101 ? 7.544 10.945 -18.681 1.00 46.96 363 ARG A C 1
ATOM 751 O O . ARG A 1 101 ? 6.851 11.943 -18.441 1.00 45.12 363 ARG A O 1
ATOM 759 N N . GLU A 1 102 ? 7.174 9.685 -18.369 1.00 40.58 364 GLU A N 1
ATOM 760 C CA . GLU A 1 102 ? 5.918 9.334 -17.710 1.00 37.99 364 GLU A CA 1
ATOM 761 C C . GLU A 1 102 ? 5.871 9.943 -16.306 1.00 38.63 364 GLU A C 1
ATOM 762 O O . GLU A 1 102 ? 4.861 10.554 -15.958 1.00 34.63 364 GLU A O 1
ATOM 768 N N . ARG A 1 103 ? 6.977 9.815 -15.533 1.00 36.41 365 ARG A N 1
ATOM 769 C CA . ARG A 1 103 ? 7.130 10.363 -14.171 1.00 35.46 365 ARG A CA 1
ATOM 770 C C . ARG A 1 103 ? 6.898 11.876 -14.178 1.00 36.65 365 ARG A C 1
ATOM 771 O O . ARG A 1 103 ? 6.198 12.393 -13.300 1.00 31.71 365 ARG A O 1
ATOM 779 N N . ALA A 1 104 ? 7.476 12.573 -15.178 1.00 35.83 366 ALA A N 1
ATOM 780 C CA . ALA A 1 104 ? 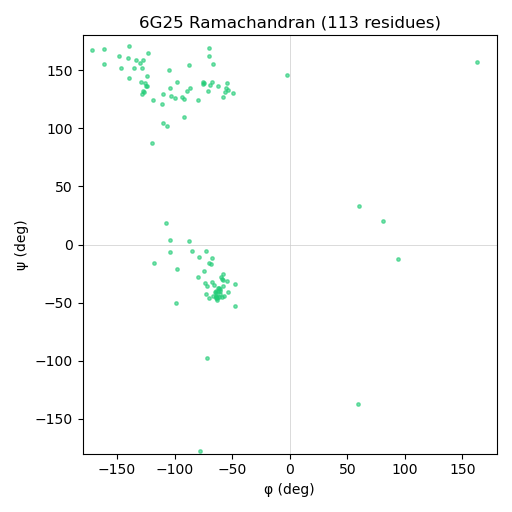7.330 14.014 -15.356 1.00 36.21 366 ALA A CA 1
ATOM 781 C C . ALA A 1 104 ? 5.862 14.387 -15.588 1.00 36.49 366 ALA A C 1
ATOM 782 O O . ALA A 1 104 ? 5.379 15.301 -14.924 1.00 34.92 366 ALA A O 1
ATOM 784 N N . GLN A 1 105 ? 5.135 13.637 -16.464 1.00 33.56 367 GLN A N 1
ATOM 785 C CA . GLN A 1 105 ? 3.704 13.837 -16.739 1.00 31.42 367 GLN A CA 1
ATOM 786 C C . GLN A 1 105 ? 2.879 13.559 -15.475 1.00 28.68 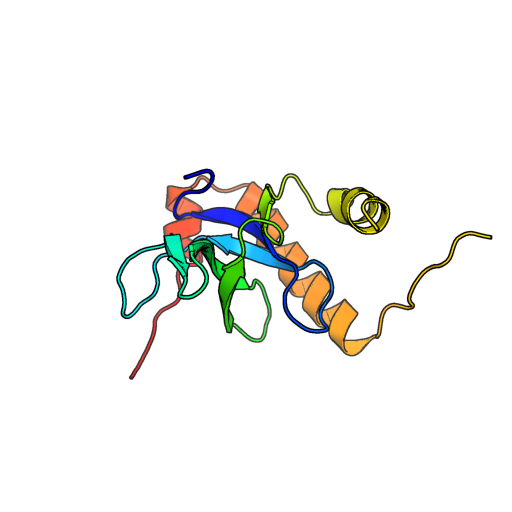367 GLN A C 1
ATOM 787 O O . GLN A 1 105 ? 1.926 14.290 -15.196 1.00 28.34 367 GLN A O 1
ATOM 793 N N . TRP A 1 106 ? 3.241 12.486 -14.733 1.00 24.81 368 TRP A N 1
ATOM 794 C CA . TRP A 1 106 ? 2.552 12.096 -13.496 1.00 22.41 368 TRP A CA 1
ATOM 795 C C . TRP A 1 106 ? 2.718 13.183 -12.439 1.00 21.87 368 TRP A C 1
ATOM 796 O O . TRP A 1 106 ? 1.738 13.552 -11.798 1.00 20.07 368 TRP A O 1
ATOM 807 N N . ASP A 1 107 ? 3.951 13.738 -12.281 1.00 21.20 369 ASP A N 1
ATOM 808 C CA . ASP A 1 107 ? 4.187 14.789 -11.313 1.00 21.82 369 ASP A CA 1
ATOM 809 C C . ASP A 1 107 ? 3.327 16.026 -11.627 1.00 24.42 369 ASP A C 1
ATOM 810 O O . ASP A 1 107 ? 2.808 16.655 -10.698 1.00 23.55 369 ASP A O 1
ATOM 815 N N . ILE A 1 108 ? 3.157 16.344 -12.939 1.00 23.04 370 ILE A N 1
ATOM 816 C CA . ILE A 1 108 ? 2.322 17.455 -13.401 1.00 23.83 370 ILE A CA 1
ATOM 817 C C . ILE A 1 108 ? 0.865 17.172 -13.001 1.00 21.89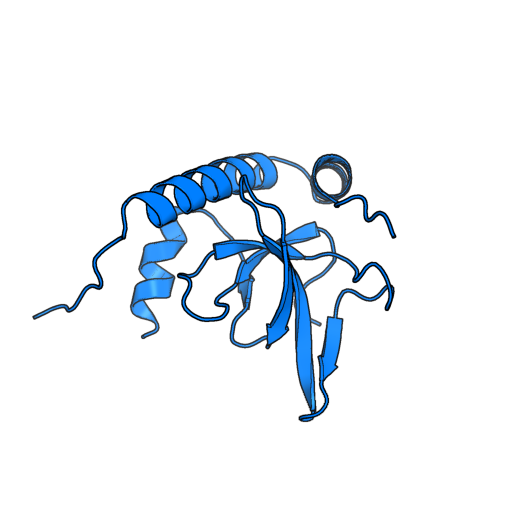 370 ILE A C 1
ATOM 818 O O . ILE A 1 108 ? 0.200 18.039 -12.445 1.00 21.65 370 ILE A O 1
ATOM 823 N N . GLY A 1 109 ? 0.396 15.962 -13.275 1.00 19.79 371 GLY A N 1
ATOM 824 C CA . GLY A 1 109 ? -0.971 15.604 -12.917 1.00 17.45 371 GLY A CA 1
ATOM 825 C C . GLY A 1 109 ? -1.208 15.688 -11.420 1.00 18.58 371 GLY A C 1
ATOM 826 O O . GLY A 1 109 ? -2.243 16.180 -10.983 1.00 18.02 371 GLY A O 1
ATOM 827 N N . ILE A 1 110 ? -0.233 15.192 -10.627 1.00 18.21 372 ILE A N 1
ATOM 828 C CA . ILE A 1 110 ? -0.335 15.245 -9.171 1.00 17.58 372 ILE A CA 1
ATOM 829 C C . ILE A 1 110 ? -0.393 16.675 -8.676 1.00 20.10 372 ILE A C 1
ATOM 830 O O . ILE A 1 110 ? -1.172 16.962 -7.766 1.00 20.94 372 ILE A O 1
ATOM 835 N N . ALA A 1 111 ? 0.404 17.579 -9.276 1.00 18.75 373 ALA A N 1
ATOM 836 C CA . ALA A 1 111 ? 0.351 18.983 -8.857 1.00 18.98 373 ALA A CA 1
ATOM 837 C C . ALA A 1 111 ? -1.047 19.561 -9.067 1.00 20.34 373 ALA A C 1
ATOM 838 O O . ALA A 1 111 ? -1.555 20.276 -8.210 1.00 21.70 373 ALA A O 1
ATOM 840 N N . HIS A 1 112 ? -1.697 19.208 -10.187 1.00 18.20 374 HIS A N 1
ATOM 841 C CA . HIS A 1 112 ? -3.065 19.674 -10.404 1.00 17.99 374 HIS A CA 1
ATOM 842 C C . HIS A 1 112 ? -4.013 19.043 -9.374 1.00 19.19 374 HIS A C 1
ATOM 843 O O . HIS A 1 112 ? -4.889 19.737 -8.853 1.00 19.51 374 HIS A O 1
ATOM 850 N N . ALA A 1 113 ? -3.877 17.721 -9.129 1.00 17.62 375 ALA A N 1
ATOM 851 C CA . ALA A 1 113 ? -4.766 17.065 -8.173 1.00 18.00 375 ALA A CA 1
ATOM 852 C C . ALA A 1 113 ? -4.627 17.629 -6.773 1.00 20.88 375 ALA A C 1
ATOM 853 O O . ALA A 1 113 ? -5.625 17.773 -6.073 1.00 20.53 375 ALA A O 1
ATOM 855 N N . GLU A 1 114 ? -3.402 17.982 -6.365 1.00 18.77 376 GLU A N 1
ATOM 856 C CA . GLU A 1 114 ? -3.152 18.573 -5.053 1.00 20.70 376 GLU A CA 1
ATOM 857 C C . GLU A 1 114 ? -3.807 19.945 -4.939 1.00 25.45 376 GLU A C 1
ATOM 858 O O . GLU A 1 114 ? -4.341 20.284 -3.878 1.00 26.91 376 GLU A O 1
ATOM 864 N N . LYS A 1 115 ? -3.839 20.707 -6.050 1.00 21.19 377 LYS A N 1
ATOM 865 C CA . LYS A 1 115 ? -4.520 22.006 -6.074 1.00 23.14 377 LYS A CA 1
ATOM 866 C C . LYS A 1 115 ? -6.040 21.763 -6.005 1.00 24.04 377 LYS A C 1
ATOM 867 O O . LYS A 1 115 ? -6.735 22.430 -5.220 1.00 24.11 377 LYS A O 1
ATOM 873 N N . ALA A 1 116 ? -6.554 20.806 -6.808 1.00 20.12 378 ALA A N 1
ATOM 874 C CA . ALA A 1 116 ? -7.965 20.447 -6.807 1.00 20.31 378 ALA A CA 1
ATOM 875 C C . ALA A 1 116 ? -8.448 19.986 -5.424 1.00 23.28 378 ALA A C 1
ATOM 876 O O . ALA A 1 116 ? -9.593 20.246 -5.076 1.00 23.18 378 ALA A O 1
ATOM 878 N N . LEU A 1 117 ? -7.596 19.276 -4.664 1.00 23.38 379 LEU A N 1
ATOM 879 C CA . LEU A 1 117 ? -7.936 18.793 -3.324 1.00 26.97 379 LEU A CA 1
ATOM 880 C C . LEU A 1 117 ? -8.290 19.970 -2.407 1.00 30.30 379 LEU A C 1
ATOM 881 O O . LEU A 1 117 ? -9.089 19.806 -1.477 1.00 31.88 379 LEU A O 1
ATOM 88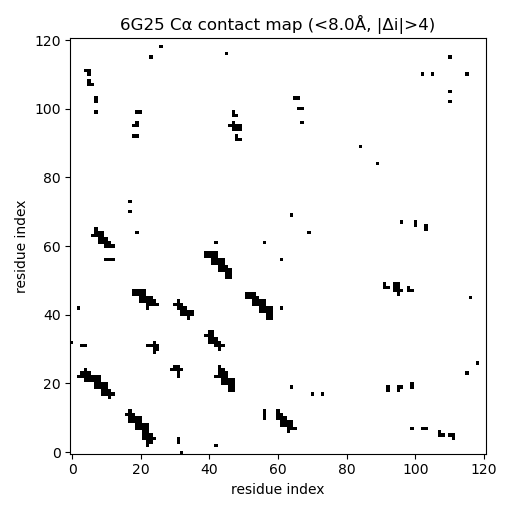6 N N . LYS A 1 118 ? -7.694 21.149 -2.669 1.00 26.25 380 LYS A N 1
ATOM 887 C CA . LYS A 1 118 ? -7.912 22.365 -1.871 1.00 28.56 380 LYS A CA 1
ATOM 888 C C . LYS A 1 118 ? -9.150 23.171 -2.288 1.00 32.30 380 LYS A C 1
ATOM 889 O O . LYS A 1 118 ? -9.521 24.142 -1.622 1.00 33.54 380 LYS A O 1
ATOM 895 N N . MET A 1 119 ? -9.803 22.754 -3.367 1.00 27.45 381 MET A N 1
ATOM 896 C CA . MET A 1 119 ? -10.987 23.406 -3.885 1.00 26.80 381 MET A CA 1
ATOM 897 C C . MET A 1 119 ? -12.240 22.666 -3.430 1.00 30.96 381 MET A C 1
ATOM 898 O O . MET A 1 119 ? -12.169 21.492 -3.033 1.00 29.58 381 MET A O 1
ATOM 903 N N A THR A 1 120 ? -13.402 23.331 -3.528 0.50 29.34 382 THR A N 1
ATOM 904 N N B THR A 1 120 ? -13.401 23.324 -3.549 0.50 28.05 382 THR A N 1
ATOM 905 C CA A THR A 1 120 ? -14.670 22.648 -3.272 0.50 29.66 382 THR A CA 1
ATOM 906 C CA B THR A 1 120 ? -14.670 22.648 -3.284 0.50 27.67 382 THR A CA 1
ATOM 907 C C A THR A 1 120 ? -15.027 21.865 -4.553 0.50 31.22 382 THR A C 1
ATOM 908 C C B THR A 1 120 ? -15.006 21.839 -4.551 0.50 30.27 382 THR A C 1
ATOM 909 O O A THR A 1 120 ? -14.413 22.088 -5.608 0.50 27.92 382 THR A O 1
ATOM 910 O O B THR A 1 120 ? -14.385 22.045 -5.605 0.50 26.74 382 THR A O 1
ATOM 917 N N . ARG A 1 121 ? -16.003 20.944 -4.463 1.00 28.53 383 ARG A N 1
ATOM 918 C CA . ARG A 1 121 ? -16.448 20.156 -5.615 1.00 27.07 383 ARG A CA 1
ATOM 919 C C . ARG A 1 121 ? -16.936 21.093 -6.748 1.00 28.90 383 ARG A C 1
ATOM 920 O O . ARG A 1 121 ? -16.518 20.925 -7.892 1.00 24.68 383 ARG A O 1
ATOM 928 N N . GLU A 1 122 ? -17.715 22.137 -6.414 1.00 28.13 384 GLU A N 1
ATOM 929 C CA . GLU A 1 122 ? -18.173 23.100 -7.421 1.00 28.55 384 GLU A CA 1
ATOM 930 C C . GLU A 1 122 ? -16.990 23.851 -8.039 1.00 29.46 384 GLU A C 1
ATOM 931 O O . GLU A 1 122 ? -16.978 24.052 -9.249 1.00 28.37 384 GLU A O 1
ATOM 937 N N . GLU A 1 123 ? -15.974 24.234 -7.231 1.00 26.68 385 GLU A N 1
ATOM 938 C CA . GLU A 1 123 ? -14.810 24.916 -7.789 1.00 26.67 385 GLU A CA 1
ATOM 939 C C . GLU A 1 123 ? -14.055 24.016 -8.716 1.00 27.45 385 GLU A C 1
ATOM 940 O O . GLU A 1 123 ? -13.588 24.488 -9.750 1.00 27.17 385 GLU A O 1
ATOM 946 N N . ARG A 1 124 ? -13.903 22.719 -8.347 1.00 23.65 386 ARG A N 1
ATOM 947 C CA . ARG A 1 124 ? -13.184 21.753 -9.185 1.00 21.44 386 ARG A CA 1
ATOM 948 C C . ARG A 1 124 ? -13.903 21.564 -10.506 1.00 21.80 386 ARG A C 1
ATOM 949 O O . ARG A 1 124 ? -13.263 21.538 -11.547 1.00 20.35 386 ARG A O 1
ATOM 957 N N . ILE A 1 125 ? -15.246 21.411 -10.455 1.00 19.41 387 ILE A N 1
ATOM 958 C CA . ILE A 1 125 ? -16.037 21.240 -11.680 1.00 19.14 387 ILE A CA 1
ATOM 959 C C . ILE A 1 125 ? -15.827 22.448 -12.587 1.00 23.14 387 ILE A C 1
ATOM 960 O O . ILE A 1 125 ? -15.567 22.285 -13.778 1.00 21.81 387 ILE A O 1
ATOM 965 N N . GLU A 1 126 ? -15.871 23.643 -12.015 1.00 21.67 388 GLU A N 1
ATOM 966 C CA . GLU A 1 126 ? -15.676 24.865 -12.788 1.00 23.60 388 GLU A CA 1
ATOM 967 C C . GLU A 1 126 ? -14.266 24.951 -13.376 1.00 25.42 388 GLU A C 1
ATOM 968 O O . GLU A 1 126 ? -14.111 25.302 -14.544 1.00 26.33 388 GLU A O 1
ATOM 974 N N . GLN A 1 127 ? -13.238 24.652 -12.566 1.00 22.76 389 GLN A N 1
ATOM 975 C CA . GLN A 1 127 ? -11.874 24.840 -12.996 1.00 23.48 389 GLN A CA 1
ATOM 976 C C . GLN A 1 127 ? -11.392 23.825 -13.993 1.00 25.92 389 GLN A C 1
ATOM 977 O O . GLN A 1 127 ? -10.521 24.146 -14.806 1.00 24.80 389 GLN A O 1
ATOM 983 N N . TYR A 1 128 ? -11.880 22.572 -13.881 1.00 20.15 390 TYR A N 1
ATOM 984 C CA . TYR A 1 128 ? -11.266 21.506 -14.648 1.00 19.38 390 TYR A CA 1
ATOM 985 C C . TYR A 1 128 ? -12.110 20.797 -15.669 1.00 21.85 390 TYR A C 1
ATOM 986 O O . TYR A 1 128 ? -11.511 20.096 -16.481 1.00 21.36 390 TYR A O 1
ATOM 995 N N . THR A 1 129 ? -13.462 20.913 -15.637 1.00 18.41 391 THR A N 1
ATOM 996 C CA . THR A 1 129 ? -14.235 20.146 -16.590 1.00 18.06 391 THR A CA 1
ATOM 997 C C . THR A 1 129 ? -13.833 20.483 -18.007 1.00 21.05 391 THR A C 1
ATOM 998 O O . THR A 1 129 ? -13.842 21.662 -18.398 1.00 21.02 391 THR A O 1
ATOM 1002 N N . PHE A 1 130 ? -13.499 19.447 -18.799 1.00 18.85 392 PHE A N 1
ATOM 1003 C CA . PHE A 1 130 ? -13.064 19.702 -20.159 1.00 19.77 392 PHE A CA 1
ATOM 1004 C C . PHE A 1 130 ? -14.154 20.258 -21.040 1.00 23.40 392 PHE A C 1
ATOM 1005 O O . PHE A 1 130 ? -15.347 20.002 -20.825 1.00 21.83 392 PHE A O 1
ATOM 1013 N N . ILE A 1 131 ? -13.714 20.975 -22.087 1.00 23.22 393 ILE A N 1
ATOM 1014 C CA . ILE A 1 131 ? -14.527 21.474 -23.166 1.00 24.01 393 ILE A CA 1
ATOM 1015 C C . ILE A 1 131 ? -14.218 20.515 -24.311 1.00 26.89 393 ILE A C 1
ATOM 1016 O O . ILE A 1 131 ? -13.040 20.257 -24.613 1.00 29.22 393 ILE A O 1
ATOM 1021 N N . TYR A 1 132 ? -15.253 19.958 -24.905 1.00 24.87 394 TYR A N 1
ATOM 1022 C CA . TYR A 1 132 ? -15.110 19.010 -25.996 1.00 25.29 394 TYR A CA 1
ATOM 1023 C C . TYR A 1 132 ? -15.574 19.637 -27.283 1.00 32.20 394 TYR A C 1
ATOM 1024 O O . TYR A 1 132 ? -16.683 20.189 -27.356 1.00 32.24 394 TYR A O 1
ATOM 1033 N N . ILE A 1 133 ? -14.732 19.553 -28.315 1.00 30.94 395 ILE A N 1
ATOM 1034 C CA . ILE A 1 133 ? -15.039 20.148 -29.620 1.00 32.72 395 ILE A CA 1
ATOM 1035 C C . ILE A 1 133 ? -15.088 19.045 -30.671 1.00 37.93 395 ILE A C 1
ATOM 1036 O O . ILE A 1 133 ? -14.105 18.315 -30.813 1.00 37.63 395 ILE A O 1
ATOM 1041 N N . ASP A 1 134 ? -16.211 18.933 -31.408 1.00 36.65 396 ASP A N 1
ATOM 1042 C CA . ASP A 1 134 ? -16.403 17.950 -32.483 1.00 55.04 396 ASP A CA 1
ATOM 1043 C C . ASP A 1 134 ? -15.456 18.219 -33.655 1.00 81.19 396 ASP A C 1
ATOM 1044 O O . ASP A 1 134 ? -15.024 19.355 -33.850 1.00 46.58 396 ASP A O 1
#